Protein AF-J6HFI4-F1 (afdb_monomer)

Solvent-accessible surface area (backbone atoms only — not comparable to full-atom values): 6898 Å² total; per-residue (Å²): 132,84,83,82,77,87,55,98,78,76,81,85,86,86,83,90,74,57,74,68,57,49,51,52,52,52,54,54,51,71,78,45,94,61,94,42,72,68,55,45,54,51,46,52,65,71,64,55,72,84,75,81,78,69,70,54,71,66,61,37,48,54,52,48,51,51,50,51,54,52,50,52,52,52,53,52,52,49,51,51,51,50,54,45,68,72,61,79,57,81,47,73,64,56,55,51,51,53,51,52,54,52,52,58,56,62,72,79,108

Sequence (109 aa):
MSKTVNRKNNCTVHFMVNEEDMNELNRRFALTNFKSKREFYRDSIFKNRIISIDISGEFRKELRELTSIVSRNSANLNQIAKAVNSTGIIYKDDIESVKKALQGELLFL

Radius of gyration: 29.54 Å; Cα contacts (8 Å, |Δi|>4): 15; chains: 1; bounding box: 74×34×69 Å

Organism: NCBI:txid796937

pLDDT: mean 78.73, std 11.19, range [45.34, 94.88]

Secondary structure (DSSP, 8-state):
-------S----------HHHHHHHHHHHHTS--S-HHHHHHHHHHHS-------STHHHHHHHHHHHHHHHHHHHHHHHHHHHHHHSS--HHHHHHHHHHHHHHHTT-

Mean predicted aligned error: 15.11 Å

Structure (mmCIF, N/CA/C/O backbone):
data_AF-J6HFI4-F1
#
_entry.id   AF-J6HFI4-F1
#
loop_
_atom_site.group_PDB
_atom_site.id
_atom_site.type_symbol
_atom_site.label_atom_id
_atom_site.label_alt_id
_atom_site.label_comp_id
_atom_site.label_asym_id
_atom_site.label_entity_id
_atom_site.label_seq_id
_atom_site.pdbx_PDB_ins_code
_atom_site.Cartn_x
_atom_site.Cartn_y
_atom_site.Cartn_z
_atom_site.occupancy
_atom_site.B_iso_or_equiv
_atom_site.auth_seq_id
_atom_site.auth_comp_id
_atom_site.auth_asym_id
_atom_site.auth_atom_id
_atom_site.pdbx_PDB_model_num
ATOM 1 N N . MET A 1 1 ? 38.939 4.803 -41.516 1.00 45.34 1 MET A N 1
ATOM 2 C CA . MET A 1 1 ? 38.076 5.777 -40.810 1.00 45.34 1 MET A CA 1
ATOM 3 C C . MET A 1 1 ? 36.817 5.057 -40.351 1.00 45.34 1 MET A C 1
ATOM 5 O O . MET A 1 1 ? 36.067 4.582 -41.197 1.00 45.34 1 MET A O 1
ATOM 9 N N . SER A 1 2 ? 36.628 4.871 -39.042 1.00 52.94 2 SER A N 1
ATOM 10 C CA . SER A 1 2 ? 35.404 4.261 -38.510 1.00 52.94 2 SER A CA 1
ATOM 1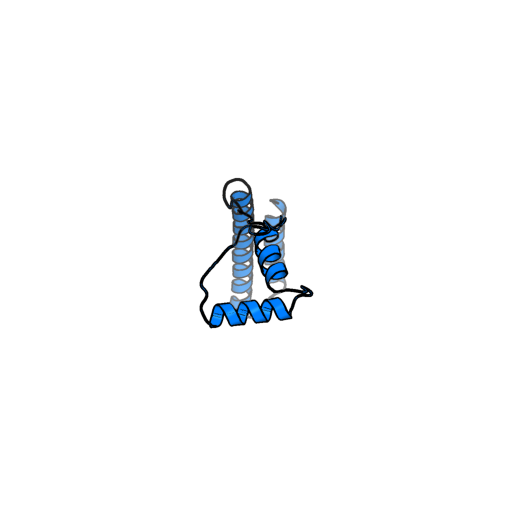1 C C . SER A 1 2 ? 34.240 5.229 -38.727 1.00 52.94 2 SER A C 1
ATOM 13 O O . SER A 1 2 ? 34.325 6.409 -38.399 1.00 52.94 2 SER A O 1
ATOM 15 N N . LYS A 1 3 ? 33.158 4.756 -39.350 1.00 59.88 3 LYS A N 1
ATOM 16 C CA . LYS A 1 3 ? 31.947 5.559 -39.539 1.00 59.88 3 LYS A CA 1
ATOM 17 C C . LYS A 1 3 ? 31.330 5.823 -38.164 1.00 59.88 3 LYS A C 1
ATOM 19 O O . LYS A 1 3 ? 30.752 4.914 -37.569 1.00 59.88 3 LYS A O 1
ATOM 24 N N . THR A 1 4 ? 31.449 7.046 -37.656 1.00 66.50 4 THR A N 1
ATOM 25 C CA . THR A 1 4 ? 30.798 7.457 -36.408 1.00 66.50 4 THR A CA 1
ATOM 26 C C . THR A 1 4 ? 29.300 7.589 -36.665 1.00 66.50 4 THR A C 1
ATOM 28 O O . THR A 1 4 ? 28.821 8.589 -37.192 1.00 66.50 4 THR A O 1
ATOM 31 N N . VAL A 1 5 ? 28.546 6.534 -36.357 1.00 75.69 5 VAL A N 1
ATOM 32 C CA . VAL A 1 5 ? 27.086 6.538 -36.487 1.00 75.69 5 VAL A CA 1
ATOM 33 C C . VAL A 1 5 ? 26.509 7.427 -35.388 1.00 75.69 5 VAL A C 1
ATOM 35 O O . VAL A 1 5 ? 26.575 7.076 -34.210 1.00 75.69 5 VAL A O 1
ATOM 38 N N . ASN A 1 6 ? 25.927 8.566 -35.764 1.00 78.00 6 AS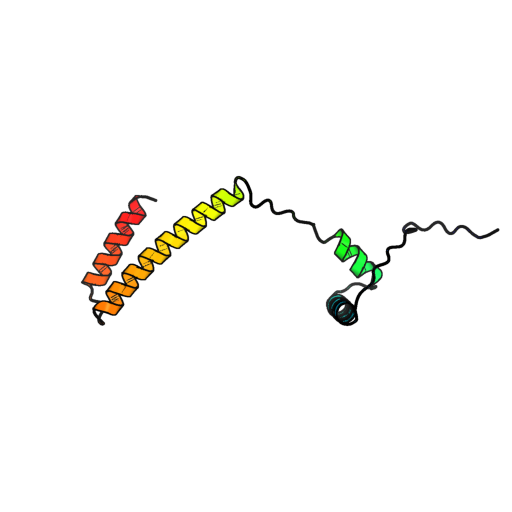N A N 1
ATOM 39 C CA . ASN A 1 6 ? 25.272 9.462 -34.816 1.00 78.00 6 ASN A CA 1
ATOM 40 C C . ASN A 1 6 ? 23.941 8.845 -34.347 1.00 78.00 6 ASN A C 1
ATOM 42 O O . ASN A 1 6 ? 22.977 8.759 -35.109 1.00 78.00 6 ASN A O 1
ATOM 46 N N . ARG A 1 7 ? 23.897 8.359 -33.100 1.00 79.50 7 ARG A N 1
ATOM 47 C CA . ARG A 1 7 ? 22.718 7.719 -32.495 1.00 79.50 7 ARG A CA 1
ATOM 48 C C . ARG A 1 7 ? 22.138 8.623 -31.412 1.00 79.50 7 ARG A C 1
ATOM 50 O O . ARG A 1 7 ? 22.844 8.974 -30.477 1.00 79.50 7 ARG A O 1
ATOM 57 N N . LYS A 1 8 ? 20.824 8.881 -31.463 1.00 83.69 8 LYS A N 1
ATOM 58 C CA . LYS A 1 8 ? 20.091 9.632 -30.419 1.00 83.69 8 LYS A CA 1
ATOM 59 C C . LYS A 1 8 ? 20.217 9.006 -29.019 1.00 83.69 8 LYS A C 1
ATOM 61 O O . LYS A 1 8 ? 20.215 9.717 -28.027 1.00 83.69 8 LYS A O 1
ATOM 66 N N . ASN A 1 9 ? 20.320 7.677 -28.944 1.00 78.69 9 ASN A N 1
ATOM 67 C CA . ASN A 1 9 ? 20.543 6.932 -27.705 1.00 78.69 9 ASN A CA 1
ATOM 68 C C . ASN A 1 9 ? 21.930 6.267 -27.763 1.00 78.69 9 ASN A C 1
ATOM 70 O O . ASN A 1 9 ? 22.033 5.129 -28.231 1.00 78.69 9 ASN A O 1
ATOM 74 N N . ASN A 1 10 ? 22.973 6.984 -27.349 1.00 86.06 10 ASN A N 1
ATOM 75 C CA . ASN A 1 10 ? 24.374 6.548 -27.419 1.00 86.06 10 ASN A CA 1
ATOM 76 C C . ASN A 1 10 ? 24.931 5.968 -26.102 1.00 86.06 10 ASN A C 1
ATOM 78 O O . ASN A 1 10 ? 25.958 5.299 -26.147 1.00 86.06 10 ASN A O 1
ATOM 82 N N . CYS A 1 11 ? 24.256 6.165 -24.965 1.00 82.94 11 CYS A N 1
ATOM 83 C CA . CYS A 1 11 ? 24.666 5.612 -23.668 1.00 82.94 11 CYS A CA 1
ATOM 84 C C . CYS A 1 11 ? 24.081 4.210 -23.412 1.00 82.94 11 CYS A C 1
ATOM 86 O O . CYS A 1 11 ? 22.943 3.921 -23.805 1.00 82.94 11 CYS A O 1
ATOM 88 N N . THR A 1 12 ? 24.839 3.360 -22.712 1.00 82.88 12 THR A N 1
ATOM 89 C CA . THR A 1 12 ? 24.408 2.032 -22.247 1.00 82.88 12 THR A CA 1
ATOM 90 C C . THR A 1 12 ? 24.234 2.016 -20.729 1.00 82.88 12 THR A C 1
ATOM 92 O O . THR A 1 12 ? 24.963 2.680 -19.999 1.00 82.88 12 THR A O 1
ATOM 95 N N . VAL A 1 13 ? 23.245 1.257 -20.254 1.00 82.81 13 VAL A N 1
ATOM 96 C CA . VAL A 1 13 ? 23.013 0.985 -18.829 1.00 82.81 13 VAL A CA 1
ATOM 97 C C . VAL A 1 13 ? 23.033 -0.528 -18.661 1.00 82.81 13 VAL A C 1
ATOM 99 O O . VAL A 1 13 ? 22.299 -1.227 -19.362 1.00 82.81 13 VAL A O 1
ATOM 102 N N . HIS A 1 14 ? 23.881 -1.022 -17.762 1.00 86.50 14 HIS A N 1
ATOM 103 C CA . HIS A 1 14 ? 24.020 -2.441 -17.449 1.00 86.50 14 HIS A CA 1
ATOM 104 C C . HIS A 1 14 ? 23.699 -2.661 -15.972 1.00 86.50 14 HIS A C 1
ATOM 106 O O . HIS A 1 14 ? 24.194 -1.926 -15.121 1.00 86.50 14 HIS A O 1
ATOM 112 N N . PHE A 1 15 ? 22.883 -3.668 -15.677 1.00 85.56 15 PHE A N 1
ATOM 113 C CA . PHE A 1 15 ? 22.593 -4.111 -14.319 1.00 85.56 15 PHE A CA 1
ATOM 114 C C . PHE A 1 15 ? 22.538 -5.640 -14.301 1.00 85.56 15 PHE A C 1
ATOM 116 O O . PHE A 1 15 ? 22.112 -6.262 -15.275 1.00 85.56 15 PHE A O 1
ATOM 123 N N . MET A 1 16 ? 23.037 -6.229 -13.218 1.00 90.44 16 MET A N 1
ATOM 124 C CA . MET A 1 16 ? 23.005 -7.672 -12.997 1.00 90.44 16 MET A CA 1
ATOM 125 C C . MET A 1 16 ? 21.707 -8.042 -12.284 1.00 90.44 16 MET A C 1
ATOM 127 O O . MET A 1 16 ? 21.233 -7.295 -11.432 1.00 90.44 16 MET A O 1
ATOM 131 N N . VAL A 1 17 ? 21.146 -9.186 -12.653 1.00 90.19 17 VAL A N 1
ATOM 132 C CA . VAL A 1 17 ? 19.887 -9.731 -12.135 1.00 90.19 17 VAL A CA 1
ATOM 133 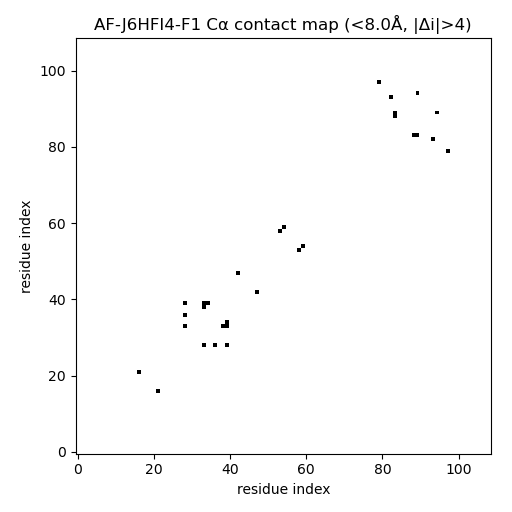C C . VAL A 1 17 ? 20.053 -11.228 -11.941 1.00 90.19 17 VAL A C 1
ATOM 135 O O . VAL A 1 17 ? 20.834 -11.857 -12.661 1.00 90.19 17 VAL A O 1
ATOM 138 N N . ASN A 1 18 ? 19.339 -11.789 -10.972 1.00 94.88 18 ASN A N 1
ATOM 139 C CA . ASN A 1 18 ? 19.283 -13.235 -10.786 1.00 94.88 18 ASN A CA 1
ATOM 140 C C . ASN A 1 18 ? 18.229 -13.868 -11.728 1.00 94.88 18 ASN A C 1
ATOM 142 O O . ASN A 1 18 ? 17.571 -13.183 -12.520 1.00 94.88 18 ASN A O 1
ATOM 146 N N . GLU A 1 19 ? 18.088 -15.194 -11.682 1.00 94.25 19 GLU A N 1
ATOM 147 C CA . GLU A 1 19 ? 17.139 -15.917 -12.540 1.00 94.25 19 GLU A CA 1
ATOM 148 C C . GLU A 1 19 ? 15.674 -15.576 -12.226 1.00 94.25 19 GLU A C 1
ATOM 150 O O . GLU A 1 19 ? 14.861 -15.436 -13.143 1.00 94.25 19 GLU A O 1
ATOM 155 N N . GLU A 1 20 ? 15.336 -15.386 -10.949 1.00 94.12 20 GLU A N 1
ATOM 156 C CA . GLU A 1 20 ? 13.985 -15.028 -10.501 1.00 94.12 20 GLU A CA 1
ATOM 157 C C . GLU A 1 20 ? 13.570 -13.642 -11.012 1.00 94.12 20 GLU A C 1
ATOM 159 O O . GLU A 1 20 ? 12.497 -13.483 -11.600 1.00 94.12 20 GLU A O 1
ATOM 164 N N . ASP A 1 21 ? 14.462 -12.661 -10.886 1.00 89.75 21 ASP A N 1
ATOM 165 C CA . ASP A 1 21 ? 14.299 -11.299 -11.385 1.00 89.75 21 ASP A CA 1
ATOM 166 C C . ASP A 1 21 ? 14.083 -11.298 -12.902 1.00 89.75 21 ASP A C 1
ATOM 168 O O . ASP A 1 21 ? 13.204 -10.600 -13.419 1.00 89.75 21 ASP A O 1
ATOM 172 N N . MET A 1 22 ? 14.847 -12.112 -13.642 1.00 91.06 22 MET A N 1
ATOM 173 C CA . MET A 1 22 ? 14.661 -12.231 -15.089 1.00 91.06 22 MET A CA 1
ATOM 174 C C . MET A 1 22 ? 13.321 -12.853 -15.463 1.00 91.06 22 MET A C 1
ATOM 176 O O . MET A 1 22 ? 12.693 -12.407 -16.431 1.00 91.06 22 MET A O 1
ATOM 180 N N 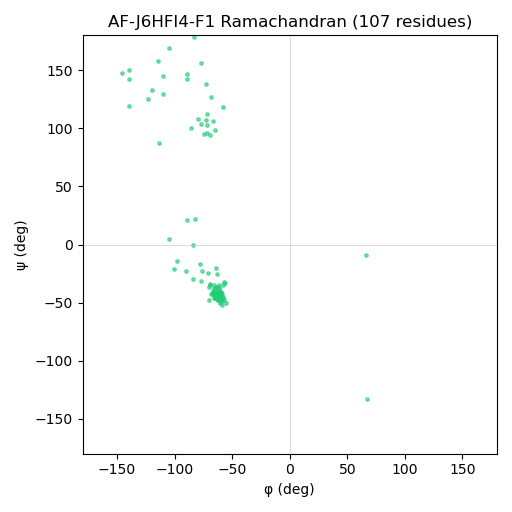. ASN A 1 23 ? 12.869 -13.857 -14.717 1.00 93.44 23 ASN A N 1
ATOM 181 C CA . ASN A 1 23 ? 11.568 -14.475 -14.943 1.00 93.44 23 ASN A CA 1
ATOM 182 C C . ASN A 1 23 ? 10.434 -13.474 -14.709 1.00 93.44 23 ASN A C 1
ATOM 184 O O . ASN A 1 23 ? 9.535 -13.359 -15.547 1.00 93.44 23 ASN A O 1
ATOM 188 N N . GLU A 1 24 ? 10.517 -12.682 -13.643 1.00 91.06 24 GLU A N 1
ATOM 189 C CA . GLU A 1 24 ? 9.528 -11.650 -13.342 1.00 91.06 24 GLU A CA 1
ATOM 190 C C . GLU A 1 24 ? 9.527 -10.528 -14.395 1.00 91.06 24 GLU A C 1
ATOM 192 O O . GLU A 1 24 ? 8.464 -10.121 -14.873 1.00 91.06 24 GLU A O 1
ATOM 197 N N . LEU A 1 25 ? 10.701 -10.070 -14.845 1.00 89.38 25 LEU A N 1
ATOM 198 C CA . LEU A 1 25 ? 10.805 -9.081 -15.925 1.00 89.38 25 LEU A CA 1
A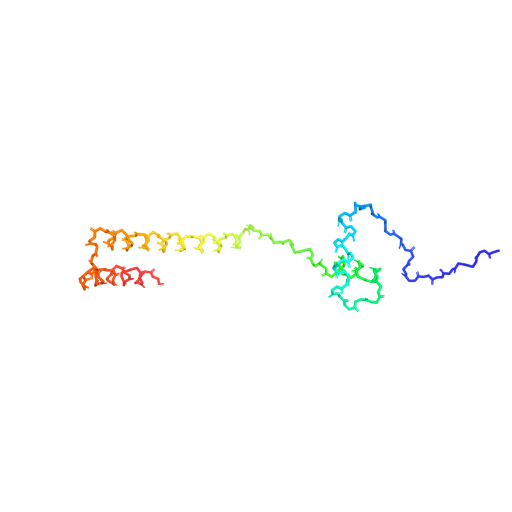TOM 199 C C . LEU A 1 25 ? 10.185 -9.590 -17.232 1.00 89.38 25 L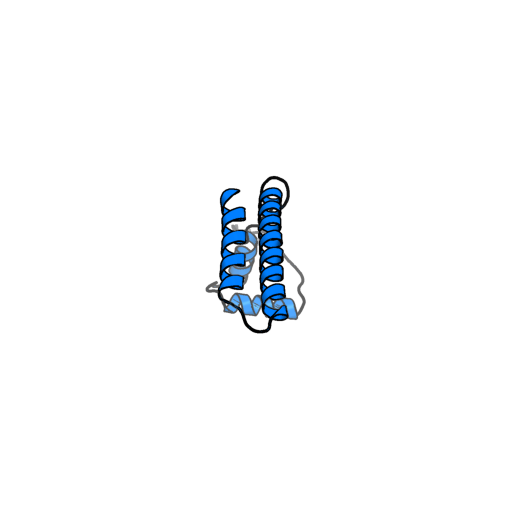EU A C 1
ATOM 201 O O . LEU A 1 25 ? 9.465 -8.848 -17.905 1.00 89.38 25 LEU A O 1
ATOM 205 N N . ASN A 1 26 ? 10.431 -10.854 -17.585 1.00 90.19 26 ASN A N 1
ATOM 206 C CA . ASN A 1 26 ? 9.853 -11.474 -18.777 1.00 90.19 26 ASN A CA 1
ATOM 207 C C . ASN A 1 26 ? 8.334 -11.627 -18.660 1.00 90.19 26 ASN A C 1
ATOM 209 O O . ASN A 1 26 ? 7.618 -11.342 -19.622 1.00 90.19 26 ASN A O 1
ATOM 213 N N . ARG A 1 27 ? 7.839 -12.025 -17.482 1.00 93.12 27 ARG A N 1
ATOM 214 C CA . ARG A 1 27 ? 6.405 -12.129 -17.199 1.00 93.12 27 ARG A CA 1
ATOM 215 C C . ARG A 1 27 ? 5.718 -10.775 -17.339 1.00 93.12 27 ARG A C 1
ATOM 217 O O . ARG A 1 27 ? 4.712 -10.678 -18.036 1.00 93.12 27 ARG A O 1
ATOM 224 N N . ARG A 1 28 ? 6.272 -9.720 -16.732 1.00 88.88 28 ARG A N 1
ATOM 225 C CA . ARG A 1 28 ? 5.731 -8.356 -16.850 1.00 88.88 28 ARG A CA 1
ATOM 226 C C . ARG A 1 28 ? 5.774 -7.852 -18.284 1.00 88.88 28 ARG A C 1
ATOM 228 O O . ARG A 1 28 ? 4.794 -7.279 -18.737 1.00 88.88 28 ARG A O 1
ATOM 235 N N . PHE A 1 29 ? 6.857 -8.118 -19.015 1.00 89.88 29 PHE A N 1
ATOM 236 C CA . PHE A 1 29 ? 6.952 -7.765 -20.430 1.00 89.88 29 PHE A CA 1
ATOM 237 C C . PHE A 1 29 ? 5.850 -8.436 -21.264 1.00 89.88 29 PHE A C 1
ATOM 239 O O . PHE A 1 29 ? 5.205 -7.763 -22.065 1.00 89.88 29 PHE A O 1
ATOM 246 N N . ALA A 1 30 ? 5.574 -9.723 -21.036 1.00 89.81 30 ALA A N 1
ATOM 247 C CA . ALA A 1 30 ? 4.525 -10.455 -21.750 1.00 89.81 30 ALA A CA 1
ATOM 248 C C . ALA A 1 30 ? 3.107 -9.901 -21.509 1.00 89.81 30 ALA A C 1
ATOM 250 O O . ALA A 1 30 ? 2.237 -10.059 -22.359 1.00 89.81 30 ALA A O 1
ATOM 251 N N . LEU A 1 31 ? 2.877 -9.233 -20.375 1.00 88.50 31 LEU A N 1
ATOM 252 C CA . LEU A 1 31 ? 1.600 -8.591 -20.038 1.00 88.50 31 LEU A CA 1
ATOM 253 C C . LEU A 1 31 ? 1.445 -7.186 -20.645 1.00 88.50 31 LEU A C 1
ATOM 255 O O . LEU A 1 31 ? 0.427 -6.531 -20.433 1.00 88.50 31 LEU A O 1
ATOM 259 N N . THR A 1 32 ? 2.449 -6.698 -21.374 1.00 85.44 32 THR A N 1
ATOM 260 C CA . THR A 1 32 ? 2.462 -5.349 -21.949 1.00 85.44 32 THR A CA 1
ATOM 261 C C . THR A 1 32 ? 2.440 -5.384 -23.472 1.00 85.44 32 THR A C 1
ATOM 263 O O . THR A 1 32 ? 2.892 -6.338 -24.094 1.00 85.44 32 THR A O 1
ATOM 266 N N . ASN A 1 33 ? 2.005 -4.285 -24.089 1.00 87.19 33 ASN A N 1
ATOM 267 C CA . ASN A 1 33 ? 2.014 -4.121 -25.548 1.00 87.19 33 ASN A CA 1
ATOM 268 C C . ASN A 1 33 ? 3.332 -3.523 -26.087 1.00 87.19 33 ASN A C 1
ATOM 270 O O . ASN A 1 33 ? 3.351 -2.941 -27.174 1.00 87.19 33 ASN A O 1
ATOM 274 N N . PHE A 1 34 ? 4.438 -3.611 -25.337 1.00 87.50 34 PHE A N 1
ATOM 275 C CA . PHE A 1 34 ? 5.725 -3.080 -25.795 1.00 87.50 34 PHE A CA 1
ATOM 276 C C . PHE A 1 34 ? 6.327 -3.952 -26.897 1.00 87.50 34 PHE A C 1
ATOM 278 O O . PHE A 1 34 ? 6.365 -5.176 -26.804 1.00 87.50 34 PHE A O 1
ATOM 285 N N . LYS A 1 35 ? 6.887 -3.312 -27.930 1.00 87.56 35 LYS A N 1
ATOM 286 C CA . LYS A 1 35 ? 7.496 -4.023 -29.068 1.00 87.56 35 LYS A CA 1
ATOM 287 C C . LYS A 1 35 ? 8.868 -4.604 -28.741 1.00 87.56 35 LYS A C 1
ATOM 289 O O . LYS A 1 35 ? 9.339 -5.509 -29.423 1.00 87.56 35 LYS A O 1
ATOM 294 N N . SER A 1 36 ? 9.546 -4.063 -27.730 1.00 88.69 36 SER A N 1
ATOM 295 C CA . SER A 1 36 ? 10.875 -4.518 -27.329 1.00 88.69 36 SER A CA 1
ATOM 296 C C . SER A 1 36 ? 11.081 -4.418 -25.824 1.00 88.69 36 SER A C 1
ATOM 298 O O . SER A 1 36 ? 10.611 -3.477 -25.183 1.00 88.69 36 SER A O 1
ATOM 300 N N . LYS A 1 37 ? 11.876 -5.340 -25.268 1.00 87.19 37 LYS A N 1
ATOM 301 C CA . LYS A 1 37 ? 12.277 -5.298 -23.852 1.00 87.19 37 LYS A CA 1
ATOM 302 C C . LYS A 1 37 ? 13.003 -4.000 -23.499 1.00 87.19 37 LYS A C 1
ATOM 304 O O . LYS A 1 37 ? 12.811 -3.458 -22.422 1.00 87.19 37 LYS A O 1
ATOM 309 N N . ARG A 1 38 ? 13.794 -3.456 -24.433 1.00 87.12 38 ARG A N 1
ATOM 310 C CA . ARG A 1 38 ? 14.477 -2.165 -24.259 1.00 87.12 38 ARG A CA 1
ATOM 311 C C . ARG A 1 38 ? 13.487 -1.031 -24.014 1.00 87.12 38 ARG A C 1
ATOM 313 O O . ARG A 1 38 ? 13.726 -0.204 -23.140 1.00 87.12 38 ARG A O 1
ATOM 320 N N . GLU A 1 39 ? 12.431 -0.967 -24.819 1.00 86.50 39 GLU A N 1
ATOM 321 C CA . GLU A 1 39 ? 11.385 0.042 -24.674 1.00 86.50 39 GLU A CA 1
ATOM 322 C C . GLU A 1 39 ? 10.649 -0.147 -23.352 1.00 86.50 39 GLU A C 1
ATOM 324 O O . GLU A 1 39 ? 10.559 0.809 -22.596 1.00 86.50 39 GLU A O 1
ATOM 329 N N . PHE A 1 40 ? 10.268 -1.382 -23.016 1.00 88.81 40 PHE A N 1
ATOM 330 C CA . PHE A 1 40 ? 9.654 -1.712 -21.731 1.00 88.81 40 PHE A CA 1
ATOM 331 C C . PHE A 1 40 ? 10.504 -1.274 -20.531 1.00 88.81 40 PHE A C 1
ATOM 333 O O . PHE A 1 40 ? 9.996 -0.581 -19.655 1.00 88.81 40 PHE A O 1
ATOM 340 N N . TYR A 1 41 ? 11.795 -1.618 -20.489 1.00 87.81 41 TYR A N 1
ATOM 341 C CA . TYR A 1 41 ? 12.669 -1.253 -19.368 1.00 87.81 41 TYR A CA 1
ATOM 342 C C . TYR A 1 41 ? 12.873 0.253 -19.272 1.00 87.81 41 TYR A C 1
ATOM 344 O O . TYR A 1 41 ? 12.759 0.831 -18.195 1.00 87.81 41 TYR A O 1
ATOM 352 N N . ARG A 1 42 ? 13.144 0.902 -20.408 1.00 86.12 42 ARG A N 1
ATOM 353 C CA . ARG A 1 42 ? 13.332 2.350 -20.466 1.00 86.12 42 ARG A CA 1
ATOM 354 C C . ARG A 1 42 ? 12.065 3.067 -20.005 1.00 86.12 42 ARG A C 1
ATOM 356 O O . ARG A 1 42 ? 12.139 3.941 -19.152 1.00 86.12 42 ARG A O 1
ATOM 363 N N . ASP A 1 43 ? 10.919 2.691 -20.552 1.00 86.62 43 ASP A N 1
ATOM 364 C CA . ASP A 1 43 ? 9.643 3.316 -20.233 1.00 86.62 43 ASP A CA 1
ATOM 365 C C . ASP A 1 43 ? 9.233 3.045 -18.784 1.00 86.62 43 ASP A C 1
ATOM 367 O O . ASP A 1 43 ? 8.836 3.973 -18.097 1.00 86.62 43 ASP A O 1
ATOM 371 N N . SER A 1 44 ? 9.446 1.831 -18.271 1.00 83.94 44 SER A N 1
ATOM 372 C CA . SER A 1 44 ? 9.191 1.505 -16.861 1.00 83.94 44 SER A CA 1
ATOM 373 C C . SER A 1 44 ? 10.053 2.340 -15.914 1.00 83.94 44 SER A C 1
ATOM 375 O O . SER A 1 44 ? 9.541 2.873 -14.938 1.00 83.94 44 SER A O 1
ATOM 377 N N . ILE A 1 45 ? 11.348 2.511 -16.205 1.00 83.06 45 ILE A N 1
ATOM 378 C CA . ILE A 1 45 ? 12.248 3.315 -15.363 1.00 83.06 45 ILE A CA 1
ATOM 379 C C . ILE A 1 45 ? 11.885 4.806 -15.424 1.00 83.06 45 ILE A C 1
ATOM 381 O O . ILE A 1 45 ? 11.878 5.472 -14.394 1.00 83.06 45 ILE A O 1
ATOM 385 N N . PHE A 1 46 ? 11.581 5.341 -16.611 1.00 80.12 46 PHE A N 1
ATOM 386 C CA . PHE A 1 46 ? 11.319 6.776 -16.778 1.00 80.12 46 PHE A CA 1
ATOM 387 C C . PHE A 1 46 ? 9.875 7.192 -16.461 1.00 80.12 46 PHE A C 1
ATOM 389 O O . PHE A 1 46 ? 9.662 8.335 -16.058 1.00 80.12 46 PHE A O 1
ATOM 396 N N . LYS A 1 47 ? 8.881 6.314 -16.649 1.00 74.62 47 LYS A N 1
ATOM 397 C CA . LYS A 1 47 ? 7.468 6.611 -16.354 1.00 74.62 47 LYS A CA 1
ATOM 398 C C . LYS A 1 47 ? 7.050 6.262 -14.938 1.00 74.62 47 LYS A C 1
ATOM 400 O O . LYS A 1 47 ? 6.075 6.848 -14.466 1.00 74.62 47 LYS A O 1
ATOM 405 N N . ASN A 1 48 ? 7.749 5.356 -14.252 1.00 66.25 48 ASN A N 1
ATOM 406 C CA . ASN A 1 48 ? 7.504 5.153 -12.831 1.00 66.25 48 ASN A CA 1
ATOM 407 C C . ASN A 1 48 ? 7.896 6.440 -12.103 1.00 66.25 48 ASN A C 1
ATOM 409 O O . ASN A 1 48 ? 9.070 6.707 -11.853 1.00 66.25 48 ASN A O 1
ATOM 413 N N . ARG A 1 49 ? 6.898 7.276 -11.795 1.00 59.28 49 ARG A N 1
ATOM 414 C CA . ARG A 1 49 ? 7.089 8.446 -10.940 1.00 59.28 49 ARG A CA 1
ATOM 415 C C . ARG A 1 49 ? 7.632 7.925 -9.616 1.00 59.28 49 ARG A C 1
ATOM 417 O O . ARG A 1 49 ? 6.959 7.154 -8.937 1.00 59.28 49 ARG A O 1
ATOM 424 N N . ILE A 1 50 ? 8.837 8.347 -9.248 1.00 61.97 50 ILE A N 1
ATOM 425 C CA . ILE A 1 50 ? 9.308 8.211 -7.873 1.00 61.97 50 ILE A CA 1
ATOM 426 C C . ILE A 1 50 ? 8.460 9.191 -7.063 1.00 61.97 50 ILE A C 1
ATOM 428 O O . ILE A 1 50 ? 8.723 10.392 -7.043 1.00 61.97 50 ILE A O 1
ATOM 432 N N . ILE A 1 51 ? 7.366 8.694 -6.489 1.00 64.88 51 ILE A N 1
ATOM 433 C CA . ILE A 1 51 ? 6.509 9.485 -5.613 1.00 64.88 51 ILE A CA 1
ATOM 434 C C . ILE A 1 51 ? 7.121 9.390 -4.220 1.00 64.88 51 ILE A C 1
ATOM 436 O O . ILE A 1 51 ? 6.953 8.394 -3.522 1.00 64.88 51 ILE A O 1
ATOM 440 N N . SER A 1 52 ? 7.853 10.429 -3.824 1.00 62.56 52 SER A N 1
ATOM 441 C CA . SER A 1 52 ? 8.201 10.625 -2.420 1.00 62.56 52 SER A CA 1
ATOM 442 C C . SER A 1 52 ? 6.951 11.125 -1.706 1.00 62.56 52 SER A C 1
ATOM 444 O O . SER A 1 52 ? 6.637 12.312 -1.764 1.00 62.56 52 SER A O 1
ATOM 446 N N . ILE A 1 53 ? 6.196 10.212 -1.095 1.00 68.06 53 ILE A N 1
ATOM 447 C CA . ILE A 1 53 ? 5.088 10.586 -0.216 1.00 68.06 53 ILE A CA 1
ATOM 448 C C . ILE A 1 53 ? 5.718 11.029 1.099 1.00 68.06 53 ILE A C 1
ATOM 450 O O . ILE A 1 53 ? 6.184 10.200 1.881 1.00 68.06 53 ILE A O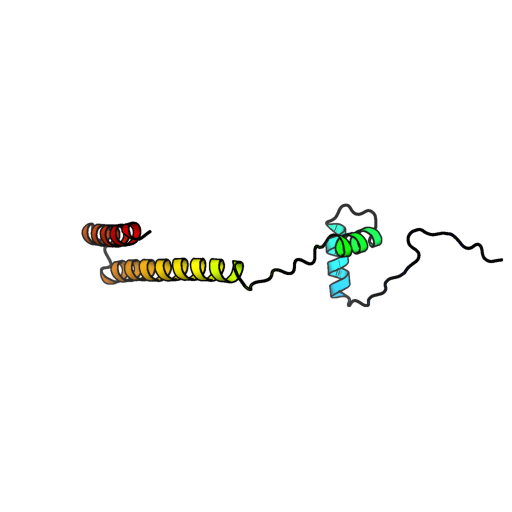 1
ATOM 454 N N . ASP A 1 54 ? 5.769 12.338 1.321 1.00 68.38 54 ASP A N 1
ATOM 455 C CA . ASP A 1 54 ? 6.148 12.872 2.618 1.00 68.38 54 ASP A CA 1
ATOM 456 C C . ASP A 1 54 ? 4.997 12.623 3.601 1.00 68.38 54 ASP A C 1
ATOM 458 O O . ASP A 1 54 ? 3.967 13.292 3.572 1.00 68.38 54 ASP A O 1
ATOM 462 N N . ILE A 1 55 ? 5.157 11.611 4.457 1.00 66.88 55 ILE A N 1
ATOM 463 C CA . ILE A 1 55 ? 4.212 11.293 5.540 1.00 66.88 55 ILE A CA 1
ATOM 464 C C . ILE A 1 55 ? 4.470 12.192 6.765 1.00 66.88 55 ILE A C 1
ATOM 466 O O . ILE A 1 55 ? 4.140 11.841 7.900 1.00 66.88 55 ILE A O 1
ATOM 470 N N . SER A 1 56 ? 5.113 13.342 6.572 1.00 73.88 56 SER A N 1
ATOM 471 C CA . SER A 1 56 ? 5.291 14.383 7.577 1.00 73.88 56 SER A CA 1
ATOM 472 C C . SER A 1 56 ? 4.365 15.581 7.304 1.00 73.88 56 SER A C 1
ATOM 474 O O . SER A 1 56 ? 3.668 15.640 6.294 1.00 73.88 56 SER A O 1
ATOM 476 N N . GLY A 1 57 ? 4.258 16.501 8.266 1.00 81.81 57 GLY A N 1
ATOM 477 C CA . GLY A 1 57 ? 3.400 17.686 8.138 1.00 81.81 57 GLY A CA 1
ATOM 478 C C . GLY A 1 57 ? 1.894 17.383 8.110 1.00 81.81 57 GLY A C 1
ATOM 479 O O . GLY A 1 57 ? 1.390 16.639 8.955 1.00 81.81 57 GLY A O 1
ATOM 480 N N . GLU A 1 58 ? 1.185 17.994 7.157 1.00 80.44 58 GLU A N 1
ATOM 481 C CA . GLU A 1 58 ? -0.286 17.982 7.057 1.00 80.44 58 GLU A CA 1
ATOM 482 C C . GLU A 1 58 ? -0.863 16.578 6.825 1.00 80.44 58 GLU A C 1
ATOM 484 O O . GLU A 1 58 ? -1.752 16.154 7.560 1.00 80.44 58 GLU A O 1
ATOM 489 N N . PHE A 1 59 ? -0.292 15.782 5.911 1.00 82.44 59 PHE A N 1
ATOM 490 C CA . PHE A 1 59 ? -0.795 14.427 5.638 1.00 82.44 59 PHE A CA 1
ATOM 491 C C . PHE A 1 59 ? -0.709 13.514 6.873 1.00 82.44 59 PHE A C 1
ATOM 493 O O . PHE A 1 59 ? -1.598 12.707 7.143 1.00 82.44 59 PHE A O 1
ATOM 500 N N . ARG A 1 60 ? 0.332 13.684 7.703 1.00 82.56 60 ARG A N 1
ATOM 501 C CA . ARG A 1 60 ? 0.443 12.978 8.991 1.00 82.56 60 ARG A CA 1
ATOM 502 C C . ARG A 1 60 ? -0.673 13.363 9.957 1.00 82.56 60 ARG A C 1
ATOM 504 O O . ARG A 1 60 ? -1.099 12.534 10.764 1.00 82.56 60 ARG A O 1
ATOM 511 N N . LYS A 1 61 ? -1.076 14.631 9.934 1.00 85.88 61 LYS A N 1
ATOM 512 C CA . LYS A 1 61 ? -2.097 15.193 10.814 1.00 85.88 61 LYS A CA 1
ATOM 513 C C . LYS A 1 61 ? -3.472 14.647 10.436 1.00 85.88 61 LYS A C 1
ATOM 515 O O . LYS A 1 61 ? -4.133 14.079 11.300 1.00 85.88 61 LYS A O 1
ATOM 520 N N . GLU A 1 62 ? -3.801 14.659 9.147 1.00 87.69 62 GLU A N 1
ATOM 521 C CA . GLU A 1 62 ? -5.012 14.031 8.603 1.00 87.69 62 GLU A CA 1
ATOM 522 C C . GLU A 1 62 ? -5.063 12.527 8.918 1.00 87.69 62 GLU A C 1
ATOM 524 O O . GLU A 1 62 ? -6.069 12.022 9.418 1.00 87.69 62 GLU A O 1
ATOM 529 N N . LEU A 1 63 ? -3.951 11.801 8.730 1.00 88.00 63 LEU A N 1
ATOM 530 C CA . LEU A 1 63 ? -3.873 10.379 9.086 1.00 88.00 63 LEU A CA 1
ATOM 531 C C . LEU A 1 63 ? -4.079 10.132 10.587 1.00 88.00 63 LEU A C 1
ATOM 533 O O . LEU A 1 63 ? -4.704 9.139 10.971 1.00 88.00 63 LEU A O 1
ATOM 537 N N . ARG A 1 64 ? -3.571 11.016 11.455 1.00 87.56 64 ARG A N 1
ATOM 538 C CA . ARG A 1 64 ? -3.796 10.930 12.907 1.00 87.56 64 ARG A CA 1
ATOM 539 C C . ARG A 1 64 ? -5.250 11.194 13.275 1.00 87.56 64 ARG A C 1
ATOM 541 O O . ARG A 1 64 ? -5.786 10.476 14.118 1.00 87.56 64 ARG A O 1
ATOM 548 N N . GLU A 1 65 ? -5.882 12.184 12.656 1.00 91.81 65 GLU A N 1
ATOM 549 C CA . GLU A 1 65 ? -7.299 12.486 12.867 1.00 91.81 65 GLU A CA 1
ATOM 550 C C . GLU A 1 65 ? -8.179 11.316 12.424 1.00 91.81 65 GLU A C 1
ATOM 552 O O . GLU A 1 65 ? -9.000 10.837 13.211 1.00 91.81 65 GLU A O 1
ATOM 557 N N . LEU A 1 66 ? -7.919 10.761 11.237 1.00 90.75 66 LEU A N 1
ATOM 558 C CA . LEU A 1 66 ? -8.593 9.562 10.746 1.00 90.75 66 LEU A CA 1
ATOM 559 C C . LEU A 1 66 ? -8.419 8.386 11.716 1.00 90.75 66 LEU A C 1
ATOM 561 O O . LEU A 1 66 ? -9.396 7.748 12.105 1.00 90.75 66 LEU A O 1
ATOM 565 N N . THR A 1 67 ? -7.188 8.130 12.166 1.00 90.25 67 THR A N 1
ATOM 566 C CA . THR A 1 67 ? -6.895 7.045 13.117 1.00 90.25 67 THR A CA 1
ATOM 567 C C . THR A 1 67 ? -7.628 7.244 14.448 1.00 90.25 67 THR A C 1
ATOM 569 O O . THR A 1 67 ? -8.137 6.283 15.029 1.00 90.25 67 THR A O 1
ATOM 572 N N . SER A 1 68 ? -7.727 8.487 14.926 1.00 90.62 68 SER A N 1
ATOM 573 C CA . SER A 1 68 ? -8.460 8.839 16.148 1.00 90.62 68 SER A CA 1
ATOM 574 C C . SER A 1 68 ? -9.966 8.594 16.009 1.00 90.62 68 SER A C 1
ATOM 576 O O . SER A 1 68 ? -10.590 8.024 16.906 1.00 90.62 68 SER A O 1
ATOM 578 N N . ILE A 1 69 ? -10.561 8.970 14.873 1.00 91.06 69 ILE A N 1
ATOM 579 C CA . ILE A 1 69 ? -11.978 8.701 14.577 1.00 91.06 69 ILE A CA 1
ATOM 580 C C . ILE A 1 69 ? -12.234 7.190 14.514 1.00 91.06 69 ILE A C 1
ATOM 582 O O . ILE A 1 69 ? -13.141 6.693 15.179 1.00 91.06 69 ILE A O 1
ATOM 586 N N . VAL A 1 70 ? -11.398 6.442 13.787 1.00 91.19 70 VAL A N 1
ATOM 587 C CA . VAL A 1 70 ? -11.519 4.978 13.679 1.00 91.19 70 VAL A CA 1
ATOM 588 C C . VAL A 1 70 ? -11.405 4.309 15.051 1.00 91.19 70 VAL A C 1
ATOM 590 O O . VAL A 1 70 ? -12.182 3.408 15.362 1.00 91.19 70 VAL A O 1
ATOM 593 N N . SER A 1 71 ? -10.484 4.772 15.897 1.00 87.50 71 SER A N 1
ATOM 594 C CA . SER A 1 71 ? -10.292 4.222 17.245 1.00 87.50 71 SER A CA 1
ATOM 595 C C . SER A 1 71 ? -11.507 4.460 18.145 1.00 87.50 71 SER A C 1
ATOM 597 O O . SER A 1 71 ? -11.937 3.537 18.837 1.00 87.50 71 SER A O 1
ATOM 599 N N . ARG A 1 72 ? -12.098 5.664 18.101 1.00 86.44 72 ARG A N 1
ATOM 600 C CA . ARG A 1 72 ? -13.339 5.982 18.830 1.00 86.44 72 ARG A CA 1
ATOM 601 C C . ARG A 1 72 ? -14.503 5.112 18.357 1.00 86.44 72 ARG A C 1
ATOM 603 O O . ARG A 1 72 ? -15.143 4.457 19.174 1.00 86.44 72 ARG A O 1
ATOM 610 N N . ASN A 1 73 ? -14.691 4.990 17.043 1.00 84.69 73 ASN A N 1
ATOM 611 C CA . ASN A 1 73 ? -15.733 4.133 16.472 1.00 84.69 73 ASN A CA 1
ATOM 612 C C . ASN A 1 73 ? -15.550 2.658 16.859 1.00 84.69 73 ASN A C 1
ATOM 614 O O . ASN A 1 73 ? -16.519 1.983 17.197 1.00 84.69 73 ASN A O 1
ATOM 618 N N . SER A 1 74 ? -14.311 2.161 16.858 1.00 85.06 74 SER A N 1
ATOM 619 C CA . SER A 1 74 ? -13.992 0.795 17.289 1.00 85.06 74 SER A CA 1
ATOM 620 C C . SER A 1 74 ? -14.332 0.566 18.766 1.00 85.06 74 SER A C 1
ATOM 622 O O . SER A 1 74 ? -14.938 -0.447 19.118 1.00 85.06 74 SER A O 1
ATOM 624 N N . ALA A 1 75 ? -14.020 1.533 19.637 1.00 83.00 75 ALA A N 1
ATOM 625 C CA . ALA A 1 75 ? -14.384 1.467 21.049 1.00 83.00 75 ALA A CA 1
ATOM 626 C C . ALA A 1 75 ? -15.909 1.438 21.247 1.00 83.00 75 ALA A C 1
ATOM 628 O O . ALA A 1 75 ? -16.402 0.626 22.032 1.00 83.00 75 ALA A O 1
ATOM 629 N N . ASN A 1 76 ? -16.650 2.254 20.497 1.00 82.31 76 ASN A N 1
ATOM 630 C CA . ASN A 1 76 ? -18.111 2.305 20.565 1.00 82.31 76 ASN A CA 1
ATOM 631 C C . ASN A 1 76 ? -18.750 1.008 20.057 1.00 82.31 76 ASN A C 1
ATOM 633 O O . ASN A 1 76 ? -19.619 0.444 20.721 1.00 82.31 76 ASN A O 1
ATOM 637 N N . LEU A 1 77 ? -18.252 0.453 18.947 1.00 82.19 77 LEU A N 1
ATOM 638 C CA . LEU A 1 77 ? -18.667 -0.865 18.459 1.00 82.19 77 LEU A CA 1
ATOM 639 C C . LEU A 1 77 ? -18.392 -1.969 19.484 1.00 82.19 77 LEU A C 1
ATOM 641 O O . LEU A 1 77 ? -19.236 -2.839 19.689 1.00 82.19 77 LEU A O 1
ATOM 645 N N . ASN A 1 78 ? -17.247 -1.925 20.165 1.00 83.62 78 ASN A N 1
ATOM 646 C CA . ASN A 1 78 ? -16.919 -2.894 21.208 1.00 83.62 78 ASN A CA 1
ATOM 647 C C . ASN A 1 78 ? -17.857 -2.781 22.421 1.00 83.62 78 ASN A C 1
ATOM 649 O O . ASN A 1 78 ? -18.204 -3.794 23.024 1.00 83.62 78 ASN A O 1
ATOM 653 N N . GLN A 1 79 ? -18.297 -1.572 22.779 1.00 78.62 79 GLN A N 1
ATOM 654 C CA . GLN A 1 79 ? -19.298 -1.384 23.834 1.00 78.62 79 GLN A CA 1
ATOM 655 C C . GLN A 1 79 ? -20.648 -1.988 23.437 1.00 78.62 79 GLN A C 1
ATOM 657 O O . GLN A 1 79 ? -21.230 -2.728 24.229 1.00 78.62 79 GLN A O 1
ATOM 662 N N . ILE A 1 80 ? -21.094 -1.756 22.197 1.00 75.56 80 ILE A N 1
ATOM 663 C CA . ILE A 1 80 ? -22.311 -2.376 21.655 1.00 75.56 80 ILE A CA 1
ATOM 664 C C . ILE A 1 80 ? -22.172 -3.902 21.683 1.00 75.56 80 ILE A C 1
ATOM 666 O O . ILE A 1 80 ? -23.044 -4.590 22.203 1.00 75.56 80 ILE A O 1
ATOM 670 N N . ALA A 1 81 ? -21.050 -4.442 21.201 1.00 77.50 81 ALA A N 1
ATOM 671 C CA . ALA A 1 81 ? -20.803 -5.881 21.196 1.00 77.50 81 ALA A CA 1
ATOM 672 C C . ALA A 1 81 ? -20.806 -6.480 22.611 1.00 77.50 81 ALA A C 1
ATOM 674 O O . ALA A 1 81 ? -21.383 -7.544 22.820 1.00 77.50 81 ALA A O 1
ATOM 675 N N . LYS A 1 82 ? -20.209 -5.802 23.601 1.00 78.69 82 LYS A N 1
ATOM 676 C CA . LYS A 1 82 ? -20.256 -6.234 25.007 1.00 78.69 82 LYS A CA 1
ATOM 677 C C . LYS A 1 82 ? -21.678 -6.243 25.559 1.00 78.69 82 LYS A C 1
ATOM 679 O O . LYS A 1 82 ? -22.039 -7.220 26.207 1.00 78.69 82 LYS A O 1
ATOM 684 N N . ALA A 1 83 ? -22.468 -5.204 25.287 1.00 71.81 83 ALA A N 1
ATOM 685 C CA . ALA A 1 83 ? -23.866 -5.142 25.709 1.00 71.81 83 ALA A CA 1
ATOM 686 C C . ALA A 1 83 ? -24.661 -6.320 25.124 1.00 71.81 83 ALA A C 1
ATOM 688 O O . ALA A 1 83 ? -25.232 -7.107 25.877 1.00 71.81 83 ALA A O 1
ATOM 689 N N . VAL A 1 84 ? -24.570 -6.522 23.805 1.00 69.69 84 VAL A N 1
ATOM 690 C CA . VAL A 1 84 ? -25.219 -7.630 23.085 1.00 69.69 84 VAL A CA 1
ATOM 691 C C . VAL A 1 84 ? -24.784 -9.002 23.621 1.00 69.69 84 VAL A C 1
ATOM 693 O O . VAL A 1 84 ? -25.622 -9.865 23.879 1.00 69.69 84 VAL A O 1
ATOM 696 N N . ASN A 1 85 ? -23.479 -9.208 23.824 1.00 73.50 85 ASN A N 1
ATOM 697 C CA . ASN A 1 85 ? -22.938 -10.484 24.302 1.00 73.50 85 ASN A CA 1
ATOM 698 C C . ASN A 1 85 ? -23.273 -10.765 25.775 1.00 73.50 85 ASN A C 1
ATOM 700 O O . ASN A 1 85 ? -23.276 -11.924 26.179 1.00 73.50 85 ASN A O 1
ATOM 704 N N . SER A 1 86 ? -23.527 -9.730 26.582 1.00 69.25 86 SER A N 1
ATOM 705 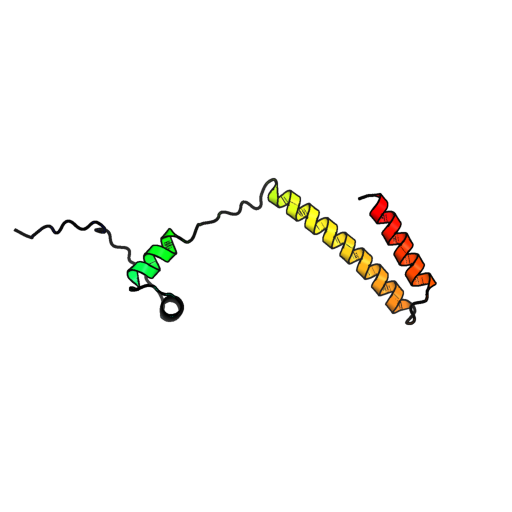C CA . SER A 1 86 ? -23.832 -9.886 28.009 1.00 69.25 86 SER A CA 1
ATOM 706 C C . SER A 1 86 ? -25.264 -10.353 28.281 1.00 69.25 86 SER A C 1
ATOM 708 O O . SER A 1 86 ? -25.488 -11.075 29.250 1.00 69.25 86 SER A O 1
ATOM 710 N N . THR A 1 87 ? -26.223 -9.980 27.430 1.00 63.91 87 THR A N 1
ATOM 711 C CA . THR A 1 87 ? -27.648 -10.289 27.626 1.00 63.91 87 THR A CA 1
ATOM 712 C C . THR A 1 87 ? -28.133 -11.471 26.790 1.00 63.91 87 THR A C 1
ATOM 714 O O . THR A 1 87 ? -29.156 -12.065 27.126 1.00 63.91 87 THR A O 1
ATOM 717 N N . GLY A 1 88 ? -27.440 -11.830 25.700 1.00 62.06 88 GLY A N 1
ATOM 718 C CA . GLY A 1 88 ? -27.810 -12.938 24.800 1.00 62.06 88 GLY A CA 1
ATOM 719 C C . GLY A 1 8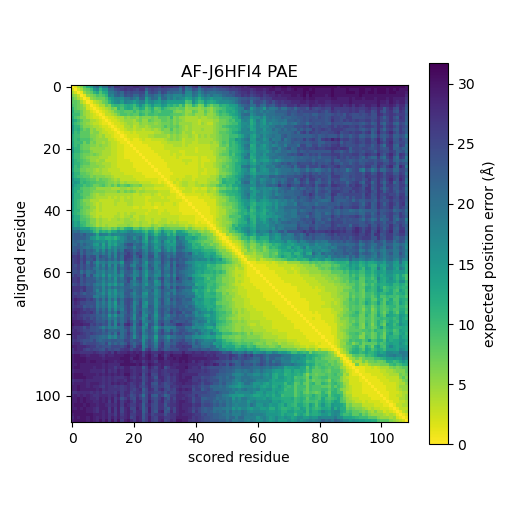8 ? -29.116 -12.725 24.012 1.00 62.06 88 GLY A C 1
ATOM 720 O O . GLY A 1 88 ? -29.415 -13.487 23.095 1.00 62.06 88 GLY A O 1
ATOM 721 N N . ILE A 1 89 ? -29.877 -11.679 24.347 1.00 65.12 89 ILE A N 1
ATOM 722 C CA . ILE A 1 89 ? -31.111 -11.211 23.720 1.00 65.12 89 ILE A CA 1
ATOM 723 C C . ILE A 1 89 ? -31.007 -9.685 23.700 1.00 65.12 89 ILE A C 1
ATOM 725 O O . ILE A 1 89 ? -30.886 -9.060 24.751 1.00 65.12 89 ILE A O 1
ATOM 729 N N . ILE A 1 90 ? -31.029 -9.084 22.510 1.00 65.94 90 ILE A N 1
ATOM 730 C CA . ILE A 1 90 ? -31.031 -7.625 22.366 1.00 65.94 90 ILE A CA 1
ATOM 731 C C . ILE A 1 90 ? -32.463 -7.143 22.597 1.00 65.94 90 ILE A C 1
ATOM 733 O O . ILE A 1 90 ? -33.330 -7.358 21.743 1.00 65.94 90 ILE A O 1
ATOM 737 N N . TYR A 1 91 ? -32.725 -6.501 23.733 1.00 66.69 91 TYR A N 1
ATOM 738 C CA . TYR A 1 91 ? -34.023 -5.886 23.979 1.00 66.69 91 TYR A CA 1
ATOM 739 C C . TYR A 1 91 ? -34.138 -4.567 23.215 1.00 66.69 91 TYR A C 1
ATOM 741 O O . TYR A 1 91 ? -33.154 -3.912 22.867 1.00 66.69 91 TYR A O 1
ATOM 749 N N . LYS A 1 92 ? -35.378 -4.153 22.948 1.00 69.25 92 LYS A N 1
ATOM 750 C CA . LYS A 1 92 ? -35.668 -2.882 22.272 1.00 69.25 92 LYS A CA 1
ATOM 751 C C . LYS A 1 92 ? -35.038 -1.692 23.014 1.00 69.25 92 LYS A C 1
ATOM 753 O O . LYS A 1 92 ? -34.545 -0.767 22.375 1.00 69.25 92 LYS A O 1
ATOM 758 N N . ASP A 1 93 ? -34.972 -1.794 24.339 1.00 72.06 93 ASP A N 1
ATOM 759 C CA . ASP A 1 93 ? -34.369 -0.803 25.230 1.00 72.06 93 ASP A CA 1
ATOM 760 C C . ASP A 1 93 ? -32.840 -0.730 25.077 1.00 72.06 93 ASP A C 1
ATOM 762 O O . ASP A 1 93 ? -32.273 0.364 25.112 1.00 72.06 93 ASP A O 1
ATOM 766 N N . ASP A 1 94 ? -32.168 -1.858 24.809 1.00 69.81 94 ASP A N 1
ATOM 767 C CA . ASP A 1 94 ? -30.729 -1.887 24.520 1.00 69.81 94 ASP A CA 1
ATOM 768 C C . ASP A 1 94 ? -30.436 -1.129 23.216 1.00 69.81 94 ASP A C 1
ATOM 770 O O . ASP A 1 94 ? -29.529 -0.298 23.163 1.00 69.81 94 ASP A O 1
ATOM 774 N N . ILE A 1 95 ? -31.259 -1.331 22.179 1.00 72.56 95 ILE A N 1
ATOM 775 C CA . ILE A 1 95 ? -31.160 -0.599 20.902 1.00 72.56 95 ILE A CA 1
ATOM 776 C C . ILE A 1 95 ? -31.401 0.902 21.112 1.00 72.56 95 ILE A C 1
ATOM 778 O O . ILE A 1 95 ? -30.706 1.739 20.531 1.00 72.56 95 ILE A O 1
ATOM 782 N N . GLU A 1 96 ? -32.371 1.259 21.950 1.00 75.25 96 GLU A N 1
ATOM 783 C CA . GLU A 1 96 ? -32.699 2.651 22.253 1.00 75.25 96 GLU A CA 1
ATOM 784 C C . GLU A 1 96 ? -31.593 3.342 23.068 1.00 75.25 96 GLU A C 1
ATOM 786 O O . GLU A 1 96 ? -31.289 4.516 22.829 1.00 75.25 96 GLU A O 1
ATOM 791 N N . SER A 1 97 ? -30.912 2.601 23.949 1.00 72.62 97 SER A N 1
ATOM 792 C CA . SER A 1 97 ? -29.729 3.076 24.675 1.00 72.62 97 SER A CA 1
ATOM 793 C C . SER A 1 97 ? -28.548 3.361 23.736 1.00 72.62 97 SER A C 1
ATOM 795 O O . SER A 1 97 ? -27.958 4.443 23.798 1.00 72.62 97 SER A O 1
ATOM 797 N N . VAL A 1 98 ? -28.276 2.460 22.784 1.00 72.50 98 VAL A N 1
ATOM 798 C CA . VAL A 1 98 ? -27.236 2.638 21.759 1.00 72.50 98 VAL A CA 1
ATOM 799 C C . VAL A 1 98 ? -27.559 3.836 20.864 1.00 72.50 98 VAL A C 1
ATOM 801 O O . VAL A 1 98 ? -26.682 4.648 20.566 1.00 72.50 98 VAL A O 1
ATOM 804 N N . LYS A 1 99 ? -28.830 4.005 20.480 1.00 71.94 99 LYS A N 1
ATOM 805 C CA . LYS A 1 99 ? -29.285 5.137 19.663 1.00 71.94 99 LYS A CA 1
ATOM 806 C C . LYS A 1 99 ? -29.105 6.482 20.374 1.00 71.94 99 LYS A C 1
ATOM 808 O O . LYS A 1 99 ? -28.670 7.439 19.736 1.00 71.94 99 LYS A O 1
ATOM 813 N N . LYS A 1 100 ? -29.392 6.559 21.679 1.00 78.31 100 LYS A N 1
ATOM 814 C CA . LYS A 1 100 ? -29.153 7.770 22.486 1.00 78.31 100 LYS A CA 1
ATOM 815 C C . LYS A 1 100 ? -27.665 8.091 22.618 1.00 78.31 100 LYS A C 1
ATOM 817 O O . LYS A 1 100 ? -27.293 9.252 22.466 1.00 78.31 100 LYS A O 1
ATOM 822 N N . ALA A 1 101 ? -26.824 7.083 22.856 1.00 71.31 101 ALA A N 1
ATOM 823 C CA . ALA A 1 101 ? -25.374 7.268 22.924 1.00 71.31 101 ALA A CA 1
ATOM 824 C C . ALA A 1 101 ? -24.812 7.809 21.595 1.00 71.31 101 ALA A C 1
ATOM 826 O O . ALA A 1 101 ? -24.084 8.800 21.592 1.00 71.31 101 ALA A O 1
ATOM 827 N N . LEU A 1 102 ? -25.244 7.238 20.463 1.00 69.31 102 LEU A N 1
ATOM 828 C CA . LEU A 1 102 ? -24.886 7.714 19.122 1.00 69.31 102 LEU A CA 1
ATOM 829 C C . LEU A 1 102 ? -25.357 9.152 18.859 1.00 69.31 102 LEU A C 1
ATOM 831 O O . LEU A 1 102 ? -24.600 9.950 18.316 1.00 69.31 102 LEU A O 1
ATOM 835 N N . GLN A 1 103 ? -26.587 9.504 19.248 1.00 72.19 103 GLN A N 1
ATOM 836 C CA . GLN A 1 103 ? -27.110 10.868 19.090 1.00 72.19 103 GLN A CA 1
ATOM 837 C C . GLN A 1 103 ? -26.332 11.903 19.909 1.00 72.19 103 GLN A C 1
ATOM 839 O O . GLN A 1 103 ? -26.145 13.021 19.438 1.00 72.19 103 GLN A O 1
ATOM 844 N N . GLY A 1 104 ? -25.875 11.534 21.109 1.00 69.69 104 GLY A N 1
ATOM 845 C CA . GLY A 1 104 ? -25.034 12.395 21.937 1.00 69.69 104 GLY A CA 1
ATOM 846 C C . GLY A 1 104 ? -23.694 12.699 21.274 1.00 69.69 104 GLY A C 1
ATOM 847 O O . GLY A 1 104 ? -23.290 13.854 21.234 1.00 69.69 104 GLY A O 1
ATOM 848 N N . GLU A 1 105 ? -23.035 11.694 20.696 1.00 63.72 105 GLU A N 1
ATOM 849 C CA . GLU A 1 105 ? -21.764 11.892 19.987 1.00 63.72 105 GLU A CA 1
ATOM 850 C C . GLU A 1 105 ? -21.915 12.653 18.664 1.00 63.72 105 GLU A C 1
ATOM 852 O O . GLU A 1 105 ? -21.068 13.483 18.339 1.00 63.72 105 GLU A O 1
ATOM 857 N N . LEU A 1 106 ? -23.010 12.423 17.931 1.00 60.28 106 LEU A N 1
ATOM 858 C CA . LEU A 1 106 ? -23.353 13.159 16.707 1.00 60.28 106 LEU A CA 1
ATOM 859 C C . LEU A 1 106 ? -23.615 14.652 16.950 1.00 60.28 106 LEU A C 1
ATOM 861 O O . LEU A 1 106 ? -23.548 15.425 16.004 1.00 60.28 106 LEU A O 1
ATOM 865 N N . LEU A 1 107 ? -23.914 15.062 18.187 1.00 58.06 107 LEU A N 1
ATOM 866 C CA . LEU A 1 107 ? -24.135 16.466 18.546 1.00 58.06 107 LEU A CA 1
ATOM 867 C C . LEU A 1 107 ? -22.825 17.267 18.694 1.00 58.06 107 LEU A C 1
ATOM 869 O O . LEU A 1 107 ? -22.862 18.494 18.729 1.00 58.06 107 LEU A O 1
ATOM 873 N N . PHE A 1 108 ? -21.688 16.576 18.828 1.00 52.66 108 PHE A N 1
ATOM 874 C CA . PHE A 1 108 ? -20.354 17.170 18.991 1.00 52.66 108 PHE A CA 1
ATOM 875 C C . PHE A 1 108 ? -19.492 17.090 17.717 1.00 52.66 108 PHE A C 1
ATOM 877 O O . PHE A 1 108 ? -18.314 17.458 17.758 1.00 52.66 108 PHE A O 1
ATOM 884 N N . LEU A 1 109 ? -20.068 16.601 16.614 1.00 48.91 109 LEU A N 1
ATOM 885 C CA . LEU A 1 109 ? -19.522 16.639 15.252 1.00 48.91 109 LEU A CA 1
ATOM 886 C C . LEU A 1 109 ? -20.142 17.805 14.477 1.00 48.91 109 LEU A C 1
ATOM 888 O O . LEU A 1 109 ? -19.385 18.441 13.713 1.00 48.91 109 LEU A O 1
#

Foldseek 3Di:
DDPPDDDPPPDDDDDDDDPVRVVVLVVVVVVDPDPDSVCVVVCCVVVPPPDPPPCDDPVVVVVVVVVVVVVVVVVLVVVLVCVCVVPVDCDPVSVVVSVVVVVVVVVVD